Protein AF-A0A7X7QHU0-F1 (afdb_monomer_lite)

Foldseek 3Di:
DVVVVCCVPPPPLVQAADADDDLSLVLQLLVQLLVCVLVVNPNLVSLVVSLVNRRHPNVSVLSVQLSVCVVVPHQSLVSVVVCCVRQPPVNSVLSVVCVVVVPNNVSSVVVSVVSVVVVVVVVVVVVVVD

Structure (mmCIF, N/CA/C/O backbone):
data_AF-A0A7X7QHU0-F1
#
_entry.id   AF-A0A7X7QHU0-F1
#
loop_
_atom_site.group_PDB
_atom_site.id
_atom_site.type_symbol
_atom_site.label_atom_id
_atom_site.label_alt_id
_atom_site.label_comp_id
_atom_site.label_asym_id
_atom_site.label_entity_id
_atom_site.label_seq_id
_atom_site.pdbx_PDB_ins_code
_atom_site.Cartn_x
_atom_site.Cartn_y
_atom_site.Cartn_z
_atom_site.occupancy
_atom_site.B_iso_or_equiv
_atom_site.auth_seq_id
_atom_site.auth_comp_id
_atom_site.auth_asym_id
_atom_site.auth_atom_id
_atom_site.pdbx_PDB_model_num
ATOM 1 N N . MET A 1 1 ? 9.101 18.814 3.174 1.00 47.12 1 MET A N 1
ATOM 2 C CA . MET A 1 1 ? 8.655 19.637 2.028 1.00 47.12 1 MET A CA 1
ATOM 3 C C . MET A 1 1 ? 9.408 19.363 0.714 1.00 47.12 1 MET A C 1
ATOM 5 O O . MET A 1 1 ? 8.889 19.724 -0.322 1.00 47.12 1 MET A O 1
ATOM 9 N N . ALA A 1 2 ? 10.546 18.649 0.689 1.00 54.53 2 ALA A N 1
ATOM 10 C CA . ALA A 1 2 ? 11.320 18.411 -0.548 1.00 54.53 2 ALA A CA 1
ATOM 11 C C . ALA A 1 2 ? 10.719 17.407 -1.567 1.00 54.53 2 ALA A C 1
ATOM 13 O O . ALA A 1 2 ? 11.186 17.329 -2.701 1.00 54.53 2 ALA A O 1
ATOM 14 N N . PHE A 1 3 ? 9.725 16.606 -1.170 1.00 46.47 3 PHE A N 1
ATOM 15 C CA . PHE A 1 3 ? 9.164 15.536 -2.006 1.00 46.47 3 PHE A CA 1
ATOM 16 C C . PHE A 1 3 ? 7.973 15.994 -2.863 1.00 46.47 3 PHE A C 1
ATOM 18 O O . PHE A 1 3 ? 7.938 15.651 -4.040 1.00 46.47 3 PHE A O 1
ATOM 25 N N . GLU A 1 4 ? 7.062 16.805 -2.310 1.00 51.09 4 GLU A N 1
ATOM 26 C CA . GLU A 1 4 ? 5.950 17.450 -3.040 1.00 51.09 4 GLU A CA 1
ATOM 27 C C . GLU A 1 4 ? 6.483 18.250 -4.240 1.00 51.09 4 GLU A C 1
ATOM 29 O O . GLU A 1 4 ? 6.088 18.018 -5.383 1.00 51.09 4 GLU A O 1
ATOM 34 N N . ASP A 1 5 ? 7.495 19.090 -3.996 1.00 52.12 5 ASP A N 1
ATOM 35 C CA . ASP A 1 5 ? 8.166 19.874 -5.035 1.00 52.12 5 ASP A CA 1
ATOM 36 C C . ASP A 1 5 ? 8.786 18.987 -6.115 1.00 52.12 5 ASP A C 1
ATOM 38 O O . ASP A 1 5 ? 8.696 19.291 -7.304 1.00 52.12 5 ASP A O 1
ATOM 42 N N . TRP A 1 6 ? 9.399 17.863 -5.735 1.00 51.22 6 TRP A N 1
ATOM 43 C CA . TRP A 1 6 ? 9.983 16.921 -6.688 1.00 51.22 6 TRP A CA 1
ATOM 44 C C . TRP A 1 6 ? 8.919 16.151 -7.486 1.00 51.22 6 TRP A C 1
ATOM 46 O O . TRP A 1 6 ? 9.130 15.886 -8.674 1.00 51.22 6 TRP A O 1
ATOM 56 N N . PHE A 1 7 ? 7.781 15.810 -6.875 1.00 52.59 7 PHE A N 1
ATOM 57 C CA . PHE A 1 7 ? 6.661 15.158 -7.557 1.00 52.59 7 PHE A CA 1
ATOM 58 C C . PHE A 1 7 ? 6.077 16.073 -8.635 1.00 52.59 7 PHE A C 1
ATOM 60 O O . PHE A 1 7 ? 5.912 15.640 -9.774 1.00 52.59 7 PHE A O 1
ATOM 67 N N . ILE A 1 8 ? 5.872 17.350 -8.303 1.00 55.03 8 ILE A N 1
ATOM 68 C CA . ILE A 1 8 ? 5.361 18.367 -9.231 1.00 55.03 8 ILE A CA 1
ATOM 69 C C . ILE A 1 8 ? 6.375 18.678 -10.345 1.00 55.03 8 ILE A C 1
ATOM 71 O O . ILE A 1 8 ? 5.985 18.877 -11.494 1.00 55.03 8 ILE A O 1
ATOM 75 N N . THR A 1 9 ? 7.680 18.695 -10.046 1.00 51.19 9 THR A N 1
ATOM 76 C CA . THR A 1 9 ? 8.700 19.158 -11.011 1.00 51.19 9 THR A CA 1
ATOM 77 C C . THR A 1 9 ? 9.419 18.063 -11.803 1.00 51.19 9 THR A C 1
ATOM 79 O O . THR A 1 9 ? 9.981 18.362 -12.858 1.00 51.19 9 THR A O 1
ATOM 82 N N . ARG A 1 10 ? 9.497 16.813 -11.317 1.00 44.69 10 ARG A N 1
ATOM 83 C CA . ARG A 1 10 ? 10.446 15.808 -11.856 1.00 44.69 10 ARG A CA 1
ATOM 84 C C . ARG A 1 10 ? 9.930 14.378 -11.946 1.00 44.69 10 ARG A C 1
ATOM 86 O O . ARG A 1 10 ? 10.547 13.575 -12.656 1.00 44.69 10 ARG A O 1
ATOM 93 N N . ALA A 1 11 ? 8.850 14.016 -11.263 1.00 53.31 11 ALA A N 1
ATOM 94 C CA . ALA A 1 11 ? 8.241 12.719 -11.494 1.00 53.31 11 ALA A CA 1
ATOM 95 C C . ALA A 1 11 ? 7.558 12.753 -12.870 1.00 53.31 11 ALA A C 1
ATOM 97 O O . ALA A 1 11 ? 6.503 13.355 -13.039 1.00 53.31 11 ALA A O 1
ATOM 98 N N . ARG A 1 12 ? 8.126 12.071 -13.874 1.00 50.31 12 ARG A N 1
ATOM 99 C CA . ARG A 1 12 ? 7.323 11.607 -15.015 1.00 50.31 12 ARG A CA 1
ATOM 100 C C . ARG A 1 12 ? 6.411 10.491 -14.503 1.00 50.31 12 ARG A C 1
ATOM 102 O O . ARG A 1 12 ? 6.580 9.335 -14.878 1.00 50.31 12 ARG A O 1
ATOM 109 N N . VAL A 1 13 ? 5.467 10.823 -13.618 1.00 55.44 13 VAL A N 1
ATOM 110 C CA . VAL A 1 13 ? 4.288 9.983 -13.423 1.00 55.44 13 VAL A CA 1
ATOM 111 C C . VAL A 1 13 ? 3.677 9.921 -14.808 1.00 55.44 13 VAL A C 1
ATOM 113 O O . VAL A 1 13 ? 3.325 10.959 -15.370 1.00 55.44 13 VAL A O 1
ATOM 116 N N . SER A 1 14 ? 3.683 8.741 -15.428 1.00 54.34 14 SER A N 1
ATOM 117 C CA . SER A 1 14 ? 3.070 8.585 -16.739 1.00 54.34 14 SER A CA 1
ATOM 118 C C . SER A 1 14 ? 1.604 8.946 -16.575 1.00 54.34 14 SER A C 1
ATOM 120 O O . SER A 1 14 ? 0.831 8.115 -16.131 1.00 54.34 14 SER A O 1
ATOM 122 N N . SER A 1 15 ? 1.213 10.171 -16.923 1.00 61.22 15 SER A N 1
ATOM 123 C CA . SER A 1 15 ? -0.183 10.616 -16.884 1.00 61.22 15 SER A CA 1
ATOM 124 C C . SER A 1 15 ? -1.062 9.821 -17.850 1.00 61.22 15 SER A C 1
ATOM 126 O O . SER A 1 15 ? -2.284 9.905 -17.796 1.00 61.22 15 SER A O 1
ATOM 128 N N . LYS A 1 16 ? -0.431 9.049 -18.743 1.00 79.12 16 LYS A N 1
ATOM 129 C CA . LYS A 1 16 ? -1.087 8.166 -19.692 1.00 79.12 16 LYS A CA 1
ATOM 130 C C . LYS A 1 16 ? -1.115 6.725 -19.167 1.00 79.12 16 LYS A C 1
ATOM 132 O O . LYS A 1 16 ? -0.073 6.228 -18.707 1.00 79.12 16 LYS A O 1
ATOM 137 N N . PRO A 1 17 ? -2.252 6.028 -19.334 1.00 85.44 17 PRO A N 1
ATOM 138 C CA . PRO A 1 17 ? -2.349 4.604 -19.066 1.00 85.44 17 PRO A CA 1
ATOM 139 C C . PRO A 1 17 ? -1.293 3.803 -19.833 1.00 85.44 17 PRO A C 1
ATOM 141 O O . PRO A 1 17 ? -1.053 4.047 -21.017 1.00 85.44 17 PRO A O 1
ATOM 144 N N . HIS A 1 18 ? -0.674 2.822 -19.179 1.00 90.62 18 HIS A N 1
ATOM 145 C CA . HIS A 1 18 ? 0.342 1.961 -19.791 1.00 90.62 18 HIS A CA 1
ATOM 146 C C . HIS A 1 18 ? 0.270 0.519 -19.263 1.00 90.62 18 HIS A C 1
ATOM 148 O O . HIS A 1 18 ? -0.385 0.227 -18.265 1.00 90.62 18 HIS A O 1
ATOM 154 N N . ARG A 1 19 ? 0.903 -0.429 -19.972 1.00 92.12 19 ARG A N 1
ATOM 155 C CA . ARG A 1 19 ? 0.750 -1.873 -19.689 1.00 92.12 19 ARG A CA 1
ATOM 156 C C . ARG A 1 19 ? 1.676 -2.418 -18.594 1.00 92.12 19 ARG A C 1
ATOM 158 O O . ARG A 1 19 ? 1.275 -3.334 -17.885 1.00 92.12 19 ARG A O 1
ATOM 165 N N . GLY A 1 20 ? 2.918 -1.943 -18.513 1.00 92.19 20 GLY A N 1
ATOM 166 C CA . GLY A 1 20 ? 3.936 -2.476 -17.593 1.00 92.19 20 GLY A CA 1
ATOM 167 C C . GLY A 1 20 ? 3.755 -2.003 -16.150 1.00 92.19 20 GLY A C 1
ATOM 168 O O . GLY A 1 20 ? 3.018 -1.056 -15.919 1.00 92.19 20 GLY A O 1
ATOM 169 N N . ILE A 1 21 ? 4.425 -2.654 -15.193 1.00 93.94 21 ILE A N 1
ATOM 170 C CA . ILE A 1 21 ? 4.515 -2.183 -13.799 1.00 93.94 21 ILE A CA 1
ATOM 171 C C . ILE A 1 21 ? 5.915 -1.599 -13.593 1.00 93.94 21 ILE A C 1
ATOM 173 O O . ILE A 1 21 ? 6.893 -2.348 -13.528 1.00 93.94 21 ILE A O 1
ATOM 177 N N . GLY A 1 22 ? 6.016 -0.275 -13.521 1.00 89.94 22 GLY A N 1
ATOM 178 C CA . GLY A 1 22 ? 7.251 0.453 -13.259 1.00 89.94 22 GLY A CA 1
ATOM 179 C C . GLY A 1 22 ? 7.519 0.679 -11.769 1.00 89.94 22 GLY A C 1
ATOM 180 O O . GLY A 1 22 ? 6.675 0.445 -10.905 1.00 89.94 22 GLY A O 1
ATOM 181 N N . LEU A 1 23 ? 8.724 1.163 -11.454 1.00 86.31 23 LEU A N 1
ATOM 182 C CA . LEU A 1 23 ? 9.062 1.606 -10.094 1.00 86.31 23 LEU A CA 1
ATOM 183 C C . LEU A 1 23 ? 8.247 2.847 -9.695 1.00 86.31 23 LEU A C 1
ATOM 185 O O . LEU A 1 23 ? 7.825 2.959 -8.549 1.00 86.31 23 LEU A O 1
ATOM 189 N N . ASP A 1 24 ? 7.993 3.739 -10.652 1.00 85.19 24 ASP A N 1
ATOM 190 C CA . ASP A 1 24 ? 7.261 4.990 -10.441 1.00 85.19 24 ASP A CA 1
ATOM 191 C C . ASP A 1 24 ? 5.786 4.732 -10.097 1.00 85.19 24 ASP A C 1
ATOM 193 O O . ASP A 1 24 ? 5.236 5.418 -9.236 1.00 85.19 24 ASP A O 1
ATOM 197 N N . ASP A 1 25 ? 5.176 3.687 -10.669 1.00 90.12 25 ASP A N 1
ATOM 198 C CA . ASP A 1 25 ? 3.810 3.271 -10.327 1.00 90.12 25 ASP A CA 1
ATOM 199 C C . ASP A 1 25 ? 3.720 2.774 -8.886 1.00 90.12 25 ASP A C 1
ATOM 201 O O . ASP A 1 25 ? 2.804 3.145 -8.154 1.00 90.12 25 ASP A O 1
ATOM 205 N N . LYS A 1 26 ? 4.690 1.951 -8.467 1.00 91.44 26 LYS A N 1
ATOM 206 C CA . LYS A 1 26 ? 4.769 1.418 -7.100 1.00 91.44 26 LYS A CA 1
ATOM 207 C C . LYS A 1 26 ? 5.007 2.542 -6.093 1.00 91.44 26 LYS A C 1
ATOM 209 O O . LYS A 1 26 ? 4.338 2.597 -5.071 1.00 91.44 26 LYS A O 1
ATOM 214 N N . MET A 1 27 ? 5.924 3.458 -6.402 1.00 88.50 27 MET A N 1
ATOM 215 C CA . MET A 1 27 ? 6.238 4.611 -5.556 1.00 88.50 27 MET A CA 1
ATOM 216 C C . MET A 1 27 ? 5.031 5.541 -5.390 1.00 88.50 27 MET A C 1
ATOM 218 O O . MET A 1 27 ? 4.738 5.952 -4.273 1.00 88.50 27 MET A O 1
ATOM 222 N N . THR A 1 28 ? 4.306 5.830 -6.474 1.00 87.75 28 THR A N 1
ATOM 223 C CA . THR A 1 28 ? 3.092 6.661 -6.420 1.00 87.75 28 THR A CA 1
ATOM 224 C C . THR A 1 28 ? 2.019 5.998 -5.560 1.00 87.75 28 THR A C 1
ATOM 226 O O . THR A 1 28 ? 1.486 6.635 -4.657 1.00 87.75 28 THR A O 1
ATOM 229 N N . PHE A 1 29 ? 1.773 4.703 -5.776 1.00 92.88 29 PHE A N 1
ATOM 230 C CA . PHE A 1 29 ? 0.816 3.929 -4.987 1.00 92.88 29 PHE A CA 1
ATOM 231 C C . PHE A 1 29 ? 1.148 3.939 -3.489 1.00 92.88 29 PHE A C 1
ATOM 233 O O . PHE A 1 29 ? 0.299 4.294 -2.678 1.00 92.88 29 PHE A O 1
ATOM 240 N N . PHE A 1 30 ? 2.380 3.587 -3.106 1.00 92.62 30 PHE A N 1
ATOM 241 C CA . PHE A 1 30 ? 2.757 3.519 -1.691 1.00 92.62 30 PHE A CA 1
ATOM 242 C C . PHE A 1 30 ? 2.802 4.887 -1.020 1.00 92.62 30 PHE A C 1
ATOM 244 O O . PHE A 1 30 ? 2.469 4.994 0.158 1.00 92.62 30 PHE A O 1
ATOM 251 N N . HIS A 1 31 ? 3.170 5.935 -1.757 1.00 91.44 31 HIS A N 1
ATOM 252 C CA . HIS A 1 31 ? 3.109 7.288 -1.234 1.00 91.44 31 HIS A CA 1
ATOM 253 C C . HIS A 1 31 ? 1.664 7.714 -0.938 1.00 91.44 31 HIS A C 1
ATOM 255 O O . HIS A 1 31 ? 1.382 8.148 0.175 1.00 91.44 31 HIS A O 1
ATOM 261 N N . GLN A 1 32 ? 0.745 7.529 -1.890 1.00 92.44 32 GLN A N 1
ATOM 262 C CA . GLN A 1 32 ? -0.677 7.840 -1.704 1.00 92.44 32 GLN A CA 1
ATOM 263 C C . GLN A 1 32 ? -1.286 7.033 -0.558 1.00 92.44 32 GLN A C 1
ATOM 265 O O . GLN A 1 32 ? -1.943 7.599 0.315 1.00 92.44 32 GLN A O 1
ATOM 270 N N 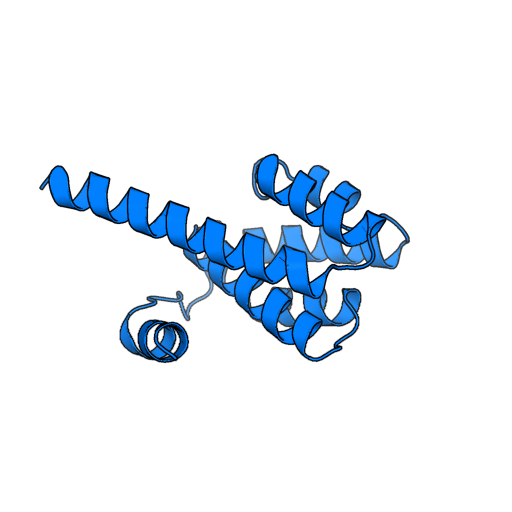. LEU A 1 33 ? -0.997 5.730 -0.517 1.00 94.69 33 LEU A N 1
ATOM 271 C CA . LEU A 1 33 ? -1.458 4.841 0.540 1.00 94.69 33 LEU A CA 1
ATOM 272 C C . LEU A 1 33 ? -0.958 5.308 1.911 1.00 94.69 33 LEU A C 1
ATOM 274 O O . LEU A 1 33 ? -1.747 5.405 2.846 1.00 94.69 33 LEU A O 1
ATOM 278 N N . SER A 1 34 ? 0.330 5.644 2.022 1.00 93.38 34 SER A N 1
ATOM 279 C CA . SER A 1 34 ? 0.910 6.182 3.254 1.00 93.38 34 SER A CA 1
ATOM 280 C C . SER A 1 34 ? 0.214 7.472 3.676 1.00 93.38 34 SER A C 1
ATOM 282 O O . SER A 1 34 ? -0.182 7.580 4.829 1.00 93.38 34 SER A O 1
ATOM 284 N N . THR A 1 35 ? 0.024 8.426 2.763 1.00 92.50 35 THR A N 1
ATOM 285 C CA . THR A 1 35 ? -0.621 9.713 3.061 1.00 92.50 35 THR A CA 1
ATOM 286 C C . THR A 1 35 ? -2.048 9.527 3.575 1.00 92.50 35 THR A C 1
ATOM 288 O O . THR A 1 35 ? -2.421 10.117 4.587 1.00 92.50 35 THR A O 1
ATOM 291 N N . LEU A 1 36 ? -2.835 8.675 2.914 1.00 94.38 36 LEU A N 1
ATOM 292 C CA . LEU A 1 36 ? -4.220 8.399 3.296 1.00 94.38 36 LEU A CA 1
ATOM 293 C C . LEU A 1 36 ? -4.308 7.660 4.636 1.00 94.38 36 LEU A C 1
ATOM 295 O O . LEU A 1 36 ? -5.115 8.017 5.491 1.00 94.38 36 LEU A O 1
ATOM 299 N N . VAL A 1 37 ? -3.469 6.650 4.860 1.00 95.31 37 VAL A N 1
ATOM 300 C CA . VAL A 1 37 ? -3.466 5.925 6.138 1.00 95.31 37 VAL A CA 1
ATOM 301 C C . VAL A 1 37 ? -3.001 6.837 7.277 1.00 95.31 37 VAL A C 1
ATOM 303 O O . VAL A 1 37 ? -3.589 6.817 8.357 1.00 95.31 37 VAL A O 1
ATOM 306 N N . SER A 1 38 ? -2.000 7.691 7.044 1.00 93.19 38 SER A N 1
ATOM 307 C CA . SER A 1 38 ? -1.544 8.671 8.034 1.00 93.19 38 SER A CA 1
ATOM 308 C C . SER A 1 38 ? -2.584 9.750 8.348 1.00 93.19 38 SER A C 1
ATOM 310 O O . SER A 1 38 ? -2.556 10.293 9.449 1.00 93.19 38 SER A O 1
ATOM 312 N N . SER A 1 39 ? -3.526 10.034 7.441 1.00 95.25 39 SER A N 1
ATOM 313 C CA . SER A 1 39 ? -4.656 10.937 7.707 1.00 95.25 39 SER A CA 1
ATOM 314 C C . SER A 1 39 ? -5.826 10.270 8.442 1.00 95.25 39 SER A C 1
ATOM 316 O O . SER A 1 39 ? -6.844 10.917 8.683 1.00 95.25 39 SER A O 1
ATOM 318 N N . GLY A 1 40 ? -5.698 8.991 8.810 1.00 94.25 40 GLY A N 1
ATOM 319 C CA . GLY A 1 40 ? -6.751 8.224 9.476 1.00 94.25 40 GLY A CA 1
ATOM 320 C C . GLY A 1 40 ? -7.769 7.601 8.519 1.00 94.25 40 GLY A C 1
ATOM 321 O O . GLY A 1 40 ? -8.789 7.084 8.973 1.00 94.25 40 GLY A O 1
ATOM 322 N N . THR A 1 41 ? -7.507 7.615 7.207 1.00 96.56 41 THR A N 1
ATOM 323 C CA . THR A 1 41 ? -8.362 6.922 6.234 1.00 96.56 41 THR A CA 1
ATOM 324 C C . THR A 1 41 ? -8.302 5.411 6.493 1.00 96.56 41 THR A C 1
ATOM 326 O O . THR A 1 41 ? -7.199 4.858 6.578 1.00 96.56 41 THR A O 1
ATOM 329 N N . PRO A 1 42 ? -9.447 4.708 6.580 1.00 96.06 42 PRO A N 1
ATOM 330 C CA . PRO A 1 42 ? -9.467 3.255 6.711 1.00 96.06 42 PRO A CA 1
ATOM 331 C C . PRO A 1 42 ? -8.636 2.568 5.620 1.00 96.06 42 PRO A C 1
ATOM 333 O O . PRO A 1 42 ? -8.738 2.915 4.443 1.00 96.06 42 PRO A O 1
ATOM 336 N N . LEU A 1 43 ? -7.842 1.560 5.995 1.00 95.12 43 LEU A N 1
ATOM 337 C CA . LEU A 1 43 ? -6.862 0.924 5.104 1.00 95.12 43 LEU A CA 1
ATOM 338 C C . LEU A 1 43 ? -7.469 0.434 3.782 1.00 95.12 43 LEU A C 1
ATOM 340 O O . LEU A 1 43 ? -6.904 0.682 2.722 1.00 95.12 43 LEU A O 1
ATOM 344 N N . LEU A 1 44 ? -8.632 -0.223 3.830 1.00 96.38 44 LEU A N 1
ATOM 345 C CA . LEU A 1 44 ? -9.307 -0.715 2.626 1.00 96.38 44 LEU A CA 1
ATOM 346 C C . LEU A 1 44 ? -9.684 0.429 1.670 1.00 96.38 44 LEU A C 1
ATOM 348 O O . LEU A 1 44 ? -9.463 0.322 0.467 1.00 96.38 44 LEU A O 1
ATOM 352 N N . GLN A 1 45 ? -10.187 1.540 2.210 1.00 97.38 45 GLN A N 1
ATOM 353 C CA . GLN A 1 45 ? -10.521 2.728 1.425 1.00 97.38 45 GLN A CA 1
ATOM 354 C C . GLN A 1 45 ? -9.259 3.388 0.857 1.00 97.38 45 GLN A C 1
ATOM 356 O O . GLN A 1 45 ? -9.225 3.770 -0.311 1.00 97.38 45 GLN A O 1
ATOM 361 N N . ALA A 1 46 ? -8.191 3.475 1.652 1.00 96.88 46 ALA A N 1
ATOM 362 C CA . ALA A 1 46 ? -6.912 4.010 1.203 1.00 96.88 46 ALA A CA 1
ATOM 363 C C . ALA A 1 46 ? -6.304 3.180 0.054 1.00 96.88 46 ALA A C 1
ATOM 365 O O . ALA A 1 46 ? -5.771 3.750 -0.902 1.00 96.88 46 ALA A O 1
ATOM 366 N N . LEU A 1 47 ? -6.429 1.846 0.106 1.00 96.75 47 LEU A N 1
ATOM 367 C CA . LEU A 1 47 ? -6.027 0.939 -0.975 1.00 96.75 47 LEU A CA 1
ATOM 368 C C . LEU A 1 47 ? -6.824 1.200 -2.257 1.00 96.75 47 LEU A C 1
ATOM 370 O O . LEU A 1 47 ? -6.218 1.334 -3.318 1.00 96.75 47 LEU A O 1
ATOM 374 N N . GLN A 1 48 ? -8.151 1.312 -2.155 1.00 97.31 48 GLN A N 1
ATOM 375 C CA . GLN A 1 48 ? -9.038 1.589 -3.291 1.00 97.31 48 GLN A CA 1
ATOM 376 C C . GLN A 1 48 ? -8.677 2.908 -3.981 1.00 97.31 48 GLN A C 1
ATOM 378 O O . GLN A 1 48 ? -8.384 2.917 -5.176 1.00 97.31 48 GLN A O 1
ATOM 383 N N . ILE A 1 49 ? -8.583 3.998 -3.214 1.00 95.31 49 ILE A N 1
ATOM 384 C CA . ILE A 1 49 ? -8.239 5.325 -3.745 1.00 95.31 49 ILE A CA 1
ATOM 385 C C . ILE A 1 49 ? -6.863 5.297 -4.432 1.00 95.31 49 ILE A C 1
ATOM 387 O O . ILE A 1 49 ? -6.703 5.816 -5.538 1.00 95.31 49 ILE A O 1
ATOM 391 N N . SER A 1 50 ? -5.867 4.664 -3.807 1.00 93.25 50 SER A N 1
ATOM 392 C CA . SER A 1 50 ? -4.503 4.600 -4.356 1.00 93.25 50 SER A CA 1
ATOM 393 C C . SER A 1 50 ? -4.415 3.718 -5.612 1.00 93.25 50 SER A C 1
ATOM 395 O O . SER A 1 50 ? -3.589 3.961 -6.495 1.00 93.25 50 SER A O 1
ATOM 397 N N . ALA A 1 51 ? -5.259 2.688 -5.725 1.00 94.69 51 ALA A N 1
ATOM 398 C CA . ALA A 1 51 ? -5.325 1.819 -6.899 1.00 94.69 51 ALA A CA 1
ATOM 399 C C . ALA A 1 51 ? -5.985 2.511 -8.102 1.00 94.69 51 ALA A C 1
ATOM 401 O O . ALA A 1 51 ? -5.470 2.435 -9.224 1.00 94.69 51 ALA A O 1
ATOM 402 N N . GLU A 1 52 ? -7.081 3.239 -7.873 1.00 91.19 52 GLU A N 1
ATOM 403 C CA . GLU A 1 52 ? -7.822 3.972 -8.908 1.00 91.19 52 GLU A CA 1
ATOM 404 C C . GLU A 1 52 ? -6.977 5.049 -9.597 1.00 91.19 52 GLU A C 1
ATOM 406 O O . GLU A 1 52 ? -7.117 5.288 -10.801 1.00 91.19 52 GLU A O 1
ATOM 411 N N . GLN A 1 53 ? -6.056 5.671 -8.861 1.00 84.44 53 GLN A N 1
ATOM 412 C CA . GLN A 1 53 ? -5.174 6.714 -9.385 1.00 84.44 53 GLN A CA 1
ATOM 413 C C . GLN A 1 53 ? -3.961 6.155 -10.152 1.00 84.44 53 GLN A C 1
ATOM 415 O O . GLN A 1 53 ? -3.255 6.905 -10.831 1.00 84.44 53 GLN A O 1
ATOM 420 N N . ASN A 1 54 ? -3.719 4.839 -10.106 1.00 89.31 54 ASN A N 1
ATOM 421 C CA . ASN A 1 54 ? -2.532 4.233 -10.705 1.00 89.31 54 ASN A CA 1
ATOM 422 C C . ASN A 1 54 ? -2.657 4.046 -12.224 1.00 89.31 54 ASN A C 1
ATOM 424 O O . ASN A 1 54 ? -3.601 3.427 -12.704 1.00 89.31 54 ASN A O 1
ATOM 428 N N . GLN A 1 55 ? -1.682 4.518 -12.997 1.00 89.31 55 GLN A N 1
ATOM 429 C CA . GLN A 1 55 ? -1.748 4.544 -14.466 1.00 89.31 55 GLN A CA 1
ATOM 430 C C . GLN A 1 55 ? -1.324 3.217 -15.123 1.00 89.31 55 GLN A C 1
ATOM 432 O O . GLN A 1 55 ? -1.518 3.017 -16.326 1.00 89.31 55 GLN A O 1
ATOM 437 N N . SER A 1 56 ? -0.774 2.275 -14.353 1.00 94.62 56 SER A N 1
ATOM 438 C CA . SER A 1 56 ? -0.435 0.942 -14.846 1.00 94.62 56 SER A CA 1
ATOM 439 C C . SER A 1 56 ? -1.658 0.024 -14.853 1.00 94.62 56 SER A C 1
ATOM 441 O O . SER A 1 56 ? -2.187 -0.356 -13.809 1.00 94.62 56 SER A O 1
ATOM 443 N N . ILE A 1 57 ? -2.067 -0.425 -16.043 1.00 94.44 57 ILE A N 1
ATOM 444 C CA . ILE A 1 57 ? -3.202 -1.345 -16.226 1.00 94.44 57 ILE A CA 1
ATOM 445 C C . ILE A 1 57 ? -2.932 -2.684 -15.529 1.00 94.44 57 ILE A C 1
ATOM 447 O O . ILE A 1 57 ? -3.819 -3.253 -14.894 1.00 94.44 57 ILE A O 1
ATOM 451 N N . LYS A 1 58 ? -1.705 -3.211 -15.649 1.00 96.19 58 LYS A N 1
ATOM 452 C CA . LYS A 1 58 ? -1.338 -4.484 -15.018 1.00 96.19 58 LYS A CA 1
ATOM 453 C C . LYS A 1 58 ? -1.255 -4.340 -13.503 1.00 96.19 58 LYS A C 1
ATOM 455 O O . LYS A 1 58 ? -1.657 -5.266 -12.807 1.00 96.19 58 LYS A O 1
ATOM 460 N N . PHE A 1 59 ? -0.757 -3.210 -13.000 1.00 96.69 59 PHE A N 1
ATOM 461 C CA . PHE A 1 59 ? -0.689 -3.004 -11.560 1.00 96.69 59 PHE A CA 1
ATOM 462 C C . PHE A 1 59 ? -2.078 -2.821 -10.958 1.00 96.69 59 PHE A C 1
ATOM 464 O O . PHE A 1 59 ? -2.367 -3.462 -9.958 1.00 96.69 59 PHE A O 1
ATOM 471 N N . ARG A 1 60 ? -2.963 -2.056 -11.609 1.00 96.25 60 ARG A N 1
ATOM 472 C CA . ARG A 1 60 ? -4.350 -1.882 -11.162 1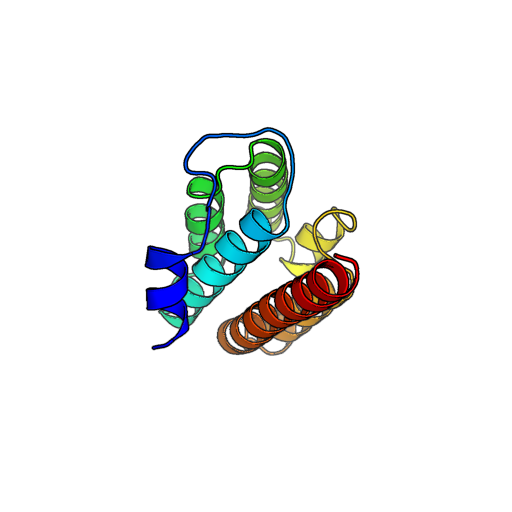.00 96.25 60 ARG A CA 1
ATOM 473 C C . ARG A 1 60 ? -5.065 -3.221 -10.988 1.00 96.25 60 ARG A C 1
ATOM 475 O O . ARG A 1 60 ? -5.561 -3.484 -9.910 1.00 96.25 60 ARG A O 1
ATOM 482 N N . ARG A 1 61 ? -4.958 -4.134 -11.962 1.00 96.88 61 ARG A N 1
ATOM 483 C CA . ARG A 1 61 ? -5.514 -5.499 -11.839 1.00 96.88 61 ARG A CA 1
ATOM 484 C C . ARG A 1 61 ? -4.971 -6.282 -10.641 1.00 96.88 61 ARG A C 1
ATOM 486 O O . ARG A 1 61 ? -5.701 -7.055 -10.037 1.00 96.88 61 ARG A O 1
ATOM 493 N N . VAL A 1 62 ? -3.683 -6.125 -10.336 1.00 98.12 62 VAL A N 1
ATOM 494 C CA . VAL A 1 62 ? -3.067 -6.757 -9.158 1.00 98.12 62 VAL A CA 1
ATOM 495 C C . VAL A 1 62 ? -3.616 -6.132 -7.877 1.00 98.12 62 VAL A C 1
ATOM 497 O O . VAL A 1 62 ? -3.948 -6.853 -6.944 1.00 98.12 62 VAL A O 1
ATOM 500 N N . LEU A 1 63 ? -3.733 -4.805 -7.835 1.00 97.88 63 LEU A N 1
ATOM 501 C CA . LEU A 1 63 ? -4.290 -4.084 -6.695 1.00 97.88 63 LEU A CA 1
ATOM 502 C C . LEU A 1 63 ? -5.768 -4.421 -6.473 1.00 97.88 63 LEU A C 1
ATOM 504 O O . LEU A 1 63 ? -6.156 -4.613 -5.329 1.00 97.88 63 LEU A O 1
ATOM 508 N N . ASP A 1 64 ? -6.557 -4.569 -7.536 1.00 98.12 64 ASP A N 1
ATOM 509 C CA . ASP A 1 64 ? -7.969 -4.954 -7.464 1.00 98.12 64 ASP A CA 1
ATOM 510 C C . ASP A 1 64 ? -8.138 -6.339 -6.814 1.00 98.12 64 ASP A C 1
ATOM 512 O O . ASP A 1 64 ? -8.988 -6.509 -5.942 1.00 98.12 64 ASP A O 1
ATOM 516 N N . ASP A 1 65 ? -7.292 -7.318 -7.168 1.00 98.44 65 ASP A N 1
ATOM 517 C CA . ASP A 1 65 ? -7.304 -8.641 -6.523 1.00 98.44 65 ASP A CA 1
ATOM 518 C C . ASP A 1 65 ? -6.864 -8.564 -5.055 1.00 98.44 65 ASP A C 1
ATOM 520 O O . ASP A 1 65 ? -7.488 -9.170 -4.184 1.00 98.44 65 ASP A O 1
ATOM 524 N N . VAL A 1 66 ? -5.830 -7.771 -4.748 1.00 98.31 66 VAL A N 1
ATOM 525 C CA . VAL A 1 66 ? -5.403 -7.526 -3.361 1.00 98.31 66 VAL A CA 1
ATOM 526 C C . VAL A 1 66 ? -6.546 -6.915 -2.545 1.00 98.31 66 VAL A C 1
ATOM 528 O O . VAL A 1 66 ? -6.838 -7.395 -1.452 1.00 98.31 66 VAL A O 1
ATOM 531 N N . ILE A 1 67 ? -7.228 -5.901 -3.081 1.00 98.38 67 ILE A N 1
ATOM 532 C CA . ILE A 1 67 ? -8.379 -5.247 -2.448 1.00 98.38 67 ILE A CA 1
ATOM 533 C C . ILE A 1 67 ? -9.513 -6.249 -2.229 1.00 98.38 67 ILE A C 1
ATOM 535 O O . ILE A 1 67 ? -10.079 -6.277 -1.138 1.00 98.38 67 ILE A O 1
ATOM 539 N N . ALA A 1 68 ? -9.820 -7.092 -3.218 1.00 98.38 68 ALA A N 1
ATOM 540 C CA . ALA A 1 68 ? -10.855 -8.117 -3.106 1.00 98.38 68 ALA A CA 1
ATOM 541 C C . ALA A 1 68 ? -10.533 -9.159 -2.021 1.00 98.38 68 ALA A C 1
ATOM 543 O O . ALA A 1 68 ? -11.399 -9.544 -1.236 1.00 98.38 68 ALA A O 1
ATOM 544 N N . ARG A 1 69 ? -9.271 -9.588 -1.916 1.00 98.25 69 ARG A N 1
ATOM 545 C CA . ARG A 1 69 ? -8.830 -10.490 -0.842 1.00 98.25 69 ARG A CA 1
ATOM 546 C C . ARG A 1 69 ? -8.973 -9.840 0.525 1.00 98.25 69 ARG A C 1
ATOM 548 O O . ARG A 1 69 ? -9.506 -10.469 1.439 1.00 98.25 69 ARG A O 1
ATOM 555 N N . VAL A 1 70 ? -8.536 -8.591 0.665 1.00 97.69 70 VAL A N 1
ATOM 556 C CA . VAL A 1 70 ? -8.619 -7.866 1.939 1.00 97.69 70 VAL A CA 1
ATOM 557 C C . VAL A 1 70 ? -10.070 -7.621 2.341 1.00 97.69 70 VAL A C 1
ATOM 559 O O . VAL A 1 70 ? -10.430 -7.860 3.491 1.00 97.69 70 VAL A O 1
ATOM 562 N N . SER A 1 71 ? -10.937 -7.229 1.404 1.00 97.44 71 SER A N 1
ATOM 563 C CA . SER A 1 71 ? -12.365 -7.044 1.686 1.00 97.44 71 SER A CA 1
ATOM 564 C C . SER A 1 71 ? -13.069 -8.352 2.061 1.00 97.44 71 SER A C 1
ATOM 566 O O . SER A 1 71 ? -14.022 -8.324 2.835 1.00 97.44 71 SER A O 1
ATOM 568 N N . SER A 1 72 ? -12.569 -9.497 1.583 1.00 97.38 72 SER A N 1
ATOM 569 C CA . SER A 1 72 ? -13.037 -10.832 1.984 1.00 97.38 72 SER A CA 1
ATOM 570 C C . SER A 1 72 ? -12.467 -11.337 3.320 1.00 97.38 72 SER A C 1
ATOM 572 O O . SER A 1 72 ? -12.797 -12.443 3.742 1.00 97.38 72 SER A O 1
ATOM 574 N N . GLY A 1 73 ? -11.623 -10.548 3.997 1.00 96.06 73 GLY A N 1
ATOM 575 C CA . GLY A 1 73 ? -11.078 -10.867 5.321 1.00 96.06 73 GLY A CA 1
ATOM 576 C C . GLY A 1 73 ? -9.657 -11.433 5.328 1.00 96.06 73 GLY A C 1
ATOM 577 O O . GLY A 1 73 ? -9.161 -11.811 6.388 1.00 96.06 73 GLY A O 1
ATOM 578 N N . SER A 1 74 ? -8.973 -11.486 4.180 1.00 97.38 74 SER A N 1
ATOM 579 C CA . SER A 1 74 ? -7.536 -11.791 4.164 1.00 97.38 74 SER A CA 1
ATOM 580 C C . SER A 1 74 ? -6.735 -10.623 4.743 1.00 97.38 74 SER A C 1
ATOM 582 O O . SER A 1 74 ? -7.104 -9.462 4.570 1.00 97.38 74 SER A O 1
ATOM 584 N N . SER A 1 75 ? -5.594 -10.905 5.371 1.00 96.81 75 SER A N 1
ATOM 585 C CA . SER A 1 75 ? -4.664 -9.838 5.754 1.00 96.81 75 SER A CA 1
ATOM 586 C C . SER A 1 75 ? -4.022 -9.205 4.513 1.00 96.81 75 SER A C 1
ATOM 588 O O . SER A 1 75 ? -3.796 -9.891 3.509 1.00 96.81 75 SER A O 1
ATOM 590 N N . LEU A 1 76 ? -3.682 -7.918 4.574 1.00 96.19 76 LEU A N 1
ATOM 591 C CA . LEU A 1 76 ? -2.974 -7.208 3.510 1.00 96.19 76 LEU A CA 1
ATOM 592 C C . LEU A 1 76 ? -1.627 -7.867 3.201 1.00 96.19 76 LEU A C 1
ATOM 594 O O . LEU A 1 76 ? -1.276 -7.990 2.028 1.00 96.19 76 LEU A O 1
ATOM 598 N N . ASN A 1 77 ? -0.903 -8.345 4.217 1.00 96.56 77 ASN A N 1
ATOM 599 C CA . ASN A 1 77 ? 0.314 -9.130 4.026 1.00 96.56 77 ASN A CA 1
ATOM 600 C C . ASN A 1 77 ? 0.048 -10.358 3.140 1.00 96.56 77 ASN A C 1
ATOM 602 O O . ASN A 1 77 ? 0.694 -10.529 2.107 1.00 96.56 77 ASN A O 1
ATOM 606 N N . SER A 1 78 ? -0.940 -11.186 3.501 1.00 97.12 78 SER A N 1
ATOM 607 C CA . SER A 1 78 ? -1.249 -12.412 2.753 1.00 97.12 78 SER A CA 1
ATOM 608 C C . SER A 1 78 ? -1.712 -12.126 1.321 1.00 97.12 78 SER A C 1
ATOM 610 O O . SER A 1 78 ? -1.303 -12.815 0.385 1.00 97.12 78 SER A O 1
ATOM 612 N N . ALA A 1 79 ? -2.502 -11.067 1.130 1.00 97.88 79 ALA A N 1
ATOM 613 C CA . ALA A 1 79 ? -2.966 -10.636 -0.180 1.00 97.88 79 ALA A CA 1
ATOM 614 C C . ALA A 1 79 ? -1.806 -10.134 -1.057 1.00 97.88 79 ALA A C 1
ATOM 616 O O . ALA A 1 79 ? -1.690 -10.534 -2.215 1.00 97.88 79 ALA A O 1
ATOM 617 N N . ALA A 1 80 ? -0.905 -9.314 -0.508 1.00 96.19 80 ALA A N 1
ATOM 618 C CA . ALA A 1 80 ? 0.283 -8.837 -1.215 1.00 96.19 80 ALA A CA 1
ATOM 619 C C . A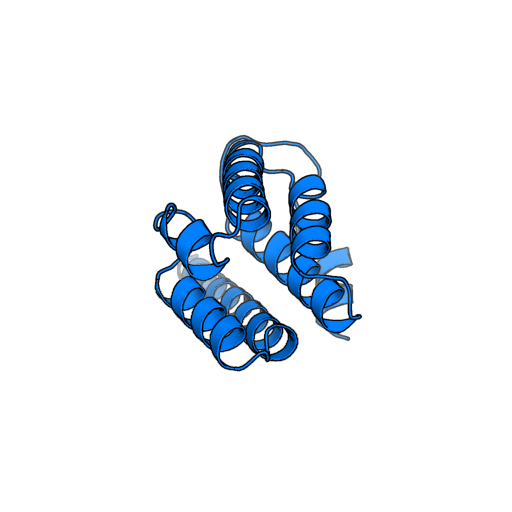LA A 1 80 ? 1.268 -9.978 -1.534 1.00 96.19 80 ALA A C 1
ATOM 621 O O . ALA A 1 80 ? 1.862 -10.003 -2.615 1.00 96.19 80 ALA A O 1
ATOM 622 N N . ALA A 1 81 ? 1.403 -10.953 -0.631 1.00 96.88 81 ALA A N 1
ATOM 623 C CA . ALA A 1 81 ? 2.273 -12.115 -0.795 1.00 96.88 81 ALA A CA 1
ATOM 624 C C . ALA A 1 81 ? 1.861 -13.041 -1.951 1.00 96.88 81 ALA A C 1
ATOM 626 O O . ALA A 1 81 ? 2.710 -13.760 -2.476 1.00 96.88 81 ALA A O 1
ATOM 627 N N . ALA A 1 82 ? 0.609 -12.975 -2.420 1.00 97.00 82 ALA A N 1
ATOM 628 C CA . ALA A 1 82 ? 0.181 -13.656 -3.646 1.00 97.00 82 ALA A CA 1
ATOM 629 C C . ALA A 1 82 ? 0.873 -13.107 -4.914 1.00 97.00 82 ALA A C 1
ATOM 631 O O . ALA A 1 82 ? 0.856 -13.749 -5.966 1.00 97.00 82 ALA A O 1
ATOM 632 N N . TYR A 1 83 ? 1.522 -11.940 -4.821 1.00 96.56 83 TYR A N 1
ATOM 633 C CA . TYR A 1 83 ? 2.160 -11.241 -5.935 1.00 96.56 83 TYR A CA 1
ATOM 634 C C . TYR A 1 83 ? 3.634 -10.882 -5.655 1.00 96.56 83 TYR A C 1
ATOM 636 O O . TYR A 1 83 ? 4.007 -9.707 -5.744 1.00 96.56 83 TYR A O 1
ATOM 644 N N . PRO A 1 84 ? 4.527 -11.864 -5.414 1.00 93.25 84 PRO A N 1
ATOM 645 C CA . PRO A 1 84 ? 5.924 -11.616 -5.022 1.00 93.25 84 PRO A CA 1
ATOM 646 C C . PRO A 1 84 ? 6.767 -10.943 -6.122 1.00 93.25 84 PRO A C 1
ATOM 648 O O . PRO A 1 84 ? 7.779 -10.300 -5.855 1.00 93.25 84 PRO A O 1
ATOM 651 N N . ASN A 1 85 ? 6.332 -11.038 -7.383 1.00 91.12 85 ASN A N 1
ATOM 652 C CA . ASN A 1 85 ? 6.951 -10.331 -8.513 1.00 91.12 85 ASN A CA 1
ATOM 653 C C . ASN A 1 85 ? 6.595 -8.829 -8.547 1.00 91.12 85 ASN A C 1
ATOM 655 O O . ASN A 1 85 ? 7.212 -8.043 -9.272 1.00 91.12 85 ASN A O 1
ATOM 659 N N . VAL A 1 86 ? 5.569 -8.417 -7.796 1.00 93.25 86 VAL A N 1
ATOM 660 C CA . VAL A 1 86 ? 5.087 -7.032 -7.715 1.00 93.25 86 VAL A CA 1
ATOM 661 C C . VAL A 1 86 ? 5.488 -6.419 -6.380 1.00 93.25 86 VAL A C 1
ATOM 663 O O . VAL A 1 86 ? 6.137 -5.368 -6.380 1.00 93.25 86 VAL A O 1
ATOM 666 N N . PHE A 1 87 ? 5.165 -7.097 -5.280 1.00 92.38 87 PHE A N 1
ATOM 667 C CA . PHE A 1 87 ? 5.540 -6.723 -3.923 1.00 92.38 87 PHE A CA 1
ATOM 668 C C . PHE A 1 87 ? 6.800 -7.475 -3.519 1.00 92.38 87 PHE A C 1
ATOM 670 O O . PHE A 1 87 ? 6.807 -8.699 -3.447 1.00 92.38 87 PHE A O 1
ATOM 677 N N . GLN A 1 88 ? 7.884 -6.738 -3.282 1.00 91.06 88 GLN A N 1
ATOM 678 C CA . GLN A 1 88 ? 9.145 -7.360 -2.889 1.00 91.06 88 GLN A CA 1
ATOM 679 C C . GLN A 1 88 ? 8.998 -8.025 -1.510 1.00 91.06 88 GLN A C 1
ATOM 681 O O . GLN A 1 88 ? 8.275 -7.483 -0.671 1.00 91.06 88 GLN A O 1
ATOM 686 N N . PRO A 1 89 ? 9.722 -9.126 -1.229 1.00 90.75 89 PRO A N 1
ATOM 687 C CA . PRO A 1 89 ? 9.640 -9.830 0.055 1.00 90.75 89 PRO A CA 1
ATOM 688 C C . PRO A 1 89 ? 9.797 -8.913 1.271 1.00 90.75 89 PRO A C 1
ATOM 690 O O . PRO A 1 89 ? 9.063 -9.025 2.245 1.00 90.75 89 PRO A O 1
ATOM 693 N N . TYR A 1 90 ? 10.700 -7.938 1.180 1.00 90.50 90 TYR A N 1
ATOM 694 C CA . TYR A 1 90 ? 10.892 -6.959 2.241 1.00 90.50 90 TYR A CA 1
ATOM 695 C C . TYR A 1 90 ? 9.643 -6.087 2.487 1.00 90.50 90 TYR A C 1
ATOM 697 O O . TYR A 1 90 ? 9.283 -5.835 3.631 1.00 90.50 90 TYR A O 1
ATOM 705 N N . TRP A 1 91 ? 8.939 -5.655 1.435 1.00 91.62 91 TRP A N 1
ATOM 706 C CA . TRP A 1 91 ? 7.720 -4.842 1.573 1.00 91.62 91 TRP A CA 1
ATOM 707 C C . TRP A 1 91 ? 6.605 -5.621 2.263 1.00 91.62 91 TRP A C 1
ATOM 709 O O . TRP A 1 91 ? 5.894 -5.073 3.099 1.00 91.62 91 TRP A O 1
ATOM 719 N N . ILE A 1 92 ? 6.484 -6.902 1.919 1.00 94.06 92 ILE A N 1
ATOM 720 C CA . ILE A 1 92 ? 5.530 -7.836 2.518 1.00 94.06 92 ILE A CA 1
ATOM 721 C C . ILE A 1 92 ? 5.780 -7.941 4.033 1.00 94.06 92 ILE A C 1
ATOM 723 O O . ILE A 1 92 ? 4.840 -7.827 4.816 1.00 94.06 92 ILE A O 1
ATOM 727 N N . GLU A 1 93 ? 7.041 -8.043 4.462 1.00 93.75 93 GLU A N 1
ATOM 728 C CA . GLU A 1 93 ? 7.384 -8.123 5.890 1.00 93.75 93 GLU A CA 1
ATOM 729 C C . GLU A 1 93 ? 7.133 -6.808 6.651 1.00 93.75 93 GLU A C 1
ATOM 731 O O . GLU A 1 93 ? 6.677 -6.812 7.799 1.00 93.75 93 GLU A O 1
ATOM 736 N N . VAL A 1 94 ? 7.360 -5.660 6.007 1.00 92.69 94 VAL A N 1
ATOM 737 C CA . VAL A 1 94 ? 7.029 -4.347 6.585 1.00 92.69 94 VAL A CA 1
ATOM 738 C C . VAL A 1 94 ? 5.517 -4.200 6.772 1.00 92.69 94 VAL A C 1
ATOM 740 O O . VAL A 1 94 ? 5.062 -3.796 7.844 1.00 92.69 94 VAL A O 1
ATOM 743 N N . ILE A 1 95 ? 4.728 -4.596 5.769 1.00 94.62 95 ILE A N 1
ATOM 744 C CA . ILE A 1 95 ? 3.260 -4.624 5.852 1.00 94.62 95 ILE A CA 1
ATOM 745 C C . ILE A 1 95 ? 2.815 -5.542 6.993 1.00 94.62 95 ILE A C 1
ATOM 747 O O . ILE A 1 95 ? 2.019 -5.126 7.833 1.00 94.62 95 ILE A O 1
ATOM 751 N N . ARG A 1 96 ? 3.373 -6.756 7.072 1.00 95.69 96 ARG A N 1
ATOM 752 C CA . ARG A 1 96 ? 3.101 -7.711 8.153 1.00 95.69 96 ARG A CA 1
ATOM 753 C C . ARG A 1 96 ? 3.345 -7.096 9.528 1.00 95.69 96 ARG A C 1
ATOM 755 O O . ARG A 1 96 ? 2.511 -7.240 10.418 1.00 95.69 96 ARG A O 1
ATOM 762 N N . THR A 1 97 ? 4.466 -6.399 9.697 1.00 95.88 97 THR A N 1
ATOM 763 C CA . THR A 1 97 ? 4.799 -5.712 10.951 1.00 95.88 97 THR A CA 1
ATOM 764 C C . THR A 1 97 ? 3.743 -4.663 11.295 1.00 95.88 97 THR A C 1
ATOM 766 O O . THR A 1 97 ? 3.293 -4.602 12.439 1.00 95.88 97 THR A O 1
ATOM 769 N N . GLY A 1 98 ? 3.286 -3.882 10.313 1.00 95.00 98 GLY A N 1
ATOM 770 C CA . GLY A 1 98 ? 2.215 -2.900 10.500 1.00 95.00 98 GLY A CA 1
ATOM 771 C C . GLY A 1 98 ? 0.886 -3.514 10.917 1.00 95.00 98 GLY A C 1
ATOM 772 O O . GLY A 1 98 ? 0.213 -2.967 11.786 1.00 95.00 98 GLY A O 1
ATOM 773 N N . GLU A 1 99 ? 0.517 -4.652 10.329 1.00 94.25 99 GLU A N 1
ATOM 774 C CA . GLU A 1 99 ? -0.708 -5.370 10.693 1.00 94.25 99 GLU A CA 1
ATOM 775 C C . GLU A 1 99 ? -0.642 -5.936 12.112 1.00 94.25 99 GLU A C 1
ATOM 777 O O . GLU A 1 99 ? -1.585 -5.764 12.879 1.00 94.25 99 GLU A O 1
ATOM 782 N N . ILE A 1 100 ? 0.475 -6.569 12.483 1.00 95.81 100 ILE A N 1
ATOM 783 C CA . ILE A 1 100 ? 0.645 -7.192 13.805 1.00 95.81 100 ILE A CA 1
ATOM 784 C C . ILE A 1 100 ? 0.689 -6.137 14.916 1.00 95.81 100 ILE A C 1
ATOM 786 O O . ILE A 1 100 ? 0.115 -6.332 15.983 1.00 95.81 100 ILE A O 1
ATOM 790 N N . THR A 1 101 ? 1.385 -5.024 14.679 1.00 96.12 101 THR A N 1
ATOM 791 C CA . THR A 1 101 ? 1.571 -3.960 15.682 1.00 96.12 101 THR A CA 1
ATOM 792 C C . THR A 1 101 ? 0.426 -2.950 15.711 1.00 96.12 101 THR A C 1
ATOM 794 O O . THR A 1 101 ? 0.368 -2.121 16.617 1.00 96.12 101 THR A O 1
ATOM 797 N N . GLY A 1 102 ? -0.457 -2.968 14.707 1.00 94.19 102 GLY A N 1
ATOM 798 C CA . GLY A 1 102 ? -1.460 -1.927 14.487 1.00 94.19 102 GLY A CA 1
ATOM 799 C C . GLY A 1 102 ? -0.874 -0.590 14.011 1.00 94.19 102 GLY A C 1
ATOM 800 O O . GLY A 1 102 ? -1.595 0.401 13.933 1.00 94.19 102 GLY A O 1
ATOM 801 N N . GLN A 1 103 ? 0.419 -0.530 13.675 1.00 95.06 103 GLN A N 1
ATOM 802 C CA . GLN A 1 103 ? 1.124 0.706 13.315 1.00 95.06 103 GLN A CA 1
ATOM 803 C C . GLN A 1 103 ? 1.277 0.879 11.797 1.00 95.06 103 GLN A C 1
ATOM 805 O O . GLN A 1 103 ? 2.346 1.243 11.305 1.00 95.06 103 GLN A O 1
ATOM 810 N N . MET A 1 104 ? 0.201 0.642 11.037 1.00 94.75 104 MET A N 1
ATOM 811 C CA . MET A 1 104 ? 0.230 0.681 9.566 1.00 94.75 104 MET A CA 1
ATOM 812 C C . MET A 1 104 ? 0.739 2.023 9.008 1.00 94.75 104 MET A C 1
ATOM 814 O O . MET A 1 104 ? 1.543 2.046 8.081 1.00 94.75 104 MET A O 1
ATOM 818 N N . SER A 1 105 ? 0.332 3.144 9.614 1.00 93.31 105 SER A N 1
ATOM 819 C CA . SER A 1 105 ? 0.801 4.487 9.234 1.00 93.31 105 SER A CA 1
ATOM 820 C C . SER A 1 105 ? 2.329 4.610 9.307 1.00 93.31 105 SER A C 1
ATOM 822 O O . SER A 1 105 ? 2.970 5.030 8.345 1.00 93.31 105 SER A O 1
ATOM 824 N N . GLN A 1 106 ? 2.928 4.171 10.419 1.00 93.56 106 GLN A N 1
ATOM 825 C CA . GLN A 1 106 ? 4.368 4.289 10.644 1.00 93.56 106 GLN A CA 1
ATOM 826 C C . GLN A 1 106 ? 5.165 3.400 9.687 1.00 93.56 106 GLN A C 1
ATOM 828 O O . GLN A 1 106 ? 6.168 3.837 9.121 1.00 93.56 106 GLN A O 1
ATOM 833 N N . VAL A 1 107 ? 4.718 2.160 9.477 1.00 94.75 107 VAL A N 1
ATOM 834 C CA . VAL A 1 107 ? 5.445 1.232 8.603 1.00 94.75 107 VAL A CA 1
ATOM 835 C C . VAL A 1 107 ? 5.326 1.609 7.125 1.00 94.75 107 VAL A C 1
ATOM 837 O O . VAL A 1 107 ? 6.277 1.410 6.374 1.00 94.75 107 VAL A O 1
ATOM 840 N N . LEU A 1 108 ? 4.206 2.204 6.692 1.00 92.62 108 LEU A N 1
ATOM 841 C CA . LEU A 1 108 ? 4.042 2.690 5.318 1.00 92.62 108 LEU A CA 1
ATOM 842 C C . LEU A 1 108 ? 4.921 3.912 5.028 1.00 92.62 108 LEU A C 1
ATOM 844 O O . LEU A 1 108 ? 5.436 4.032 3.914 1.00 92.62 108 LEU A O 1
ATOM 848 N N . LEU A 1 109 ? 5.149 4.775 6.023 1.00 91.25 109 LEU A N 1
ATOM 849 C CA . LEU A 1 109 ? 6.103 5.881 5.912 1.00 91.25 109 LEU A CA 1
ATOM 850 C C . LEU A 1 109 ? 7.531 5.362 5.695 1.00 91.25 109 LEU A C 1
ATOM 852 O O . LEU A 1 109 ? 8.224 5.829 4.787 1.00 91.25 109 LEU A O 1
ATOM 856 N N . GLU A 1 110 ? 7.949 4.363 6.476 1.00 89.94 110 GLU A N 1
ATOM 857 C CA . GLU A 1 110 ? 9.261 3.725 6.315 1.00 89.94 110 GLU A CA 1
ATOM 858 C C . GLU A 1 110 ? 9.374 3.000 4.966 1.00 89.94 110 GLU A C 1
ATOM 860 O O . GLU A 1 110 ? 10.365 3.143 4.248 1.00 89.94 110 GLU A O 1
ATOM 865 N N . LEU A 1 111 ? 8.318 2.294 4.552 1.00 90.12 111 LEU A N 1
ATOM 866 C CA . LEU A 1 111 ? 8.262 1.639 3.250 1.00 90.12 111 LEU A CA 1
ATOM 867 C C . LEU A 1 111 ? 8.412 2.642 2.098 1.00 90.12 111 LEU A C 1
ATOM 869 O O . LEU A 1 111 ? 9.175 2.403 1.159 1.00 90.12 111 LEU A O 1
ATOM 873 N N . ASN A 1 112 ? 7.716 3.778 2.172 1.00 87.62 112 ASN A N 1
ATOM 874 C CA . ASN A 1 112 ? 7.809 4.832 1.169 1.00 87.62 112 ASN A CA 1
ATOM 875 C C . ASN A 1 112 ? 9.239 5.392 1.082 1.00 87.62 112 ASN A C 1
ATOM 877 O O . ASN A 1 112 ? 9.775 5.539 -0.019 1.00 87.62 112 ASN A O 1
ATOM 881 N N . LYS A 1 113 ? 9.892 5.631 2.226 1.00 86.44 113 LYS A N 1
ATOM 882 C CA . LYS A 1 113 ? 11.299 6.057 2.279 1.00 86.44 113 LYS A CA 1
ATOM 883 C C . LYS A 1 113 ? 12.218 5.040 1.600 1.00 86.44 113 LYS A C 1
ATOM 885 O O . LYS A 1 113 ? 13.024 5.401 0.745 1.00 86.44 113 LYS A O 1
ATOM 890 N N . GLN A 1 114 ? 12.033 3.756 1.877 1.00 85.69 114 GLN A N 1
ATOM 891 C CA . GLN A 1 114 ? 12.867 2.720 1.281 1.00 85.69 114 GLN A CA 1
ATOM 892 C C . GLN A 1 114 ? 12.689 2.583 -0.234 1.00 85.69 114 GLN A C 1
ATOM 894 O O . GLN A 1 114 ? 13.661 2.382 -0.965 1.00 85.69 114 GLN A O 1
ATOM 899 N N . ILE A 1 115 ? 11.460 2.719 -0.739 1.00 84.31 115 ILE A N 1
ATOM 900 C CA . ILE A 1 115 ? 11.201 2.728 -2.187 1.00 84.31 115 ILE A CA 1
ATOM 901 C C . ILE A 1 115 ? 11.936 3.899 -2.858 1.00 84.31 115 ILE A C 1
ATOM 903 O O . ILE A 1 115 ? 12.493 3.739 -3.953 1.00 84.31 115 ILE A O 1
ATOM 907 N N . GLN A 1 116 ? 11.984 5.058 -2.198 1.00 81.69 116 G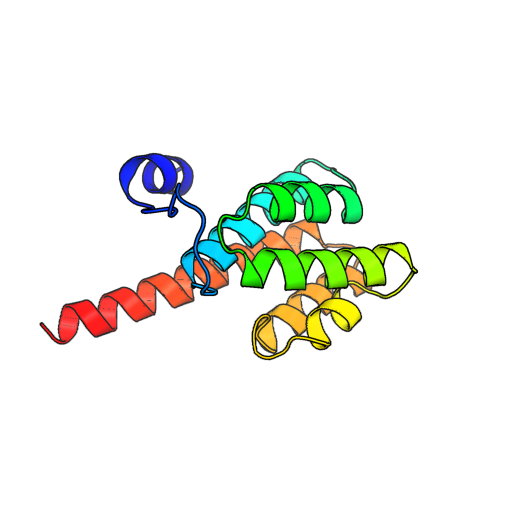LN A N 1
ATOM 908 C CA . GLN A 1 116 ? 12.727 6.226 -2.675 1.00 81.69 116 GLN A CA 1
ATOM 909 C C . GLN A 1 116 ? 14.243 5.976 -2.686 1.00 8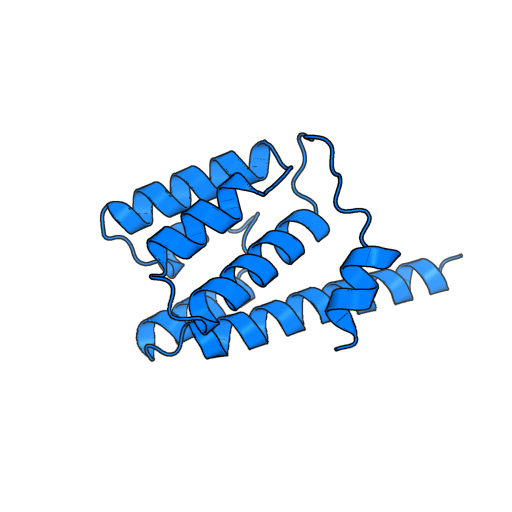1.69 116 GLN A C 1
ATOM 911 O O . GLN A 1 116 ? 14.900 6.290 -3.682 1.00 81.69 116 GLN A O 1
ATOM 916 N N . ASP A 1 117 ? 14.791 5.341 -1.651 1.00 84.12 117 ASP A N 1
ATOM 917 C CA . ASP A 1 117 ? 16.221 5.014 -1.563 1.00 84.12 117 ASP A CA 1
ATOM 918 C C . ASP A 1 117 ? 16.661 4.018 -2.649 1.00 84.12 117 ASP A C 1
ATOM 920 O O . ASP A 1 117 ? 17.702 4.199 -3.300 1.00 84.12 117 ASP A O 1
ATOM 924 N N . VAL A 1 118 ? 15.831 3.007 -2.933 1.00 79.81 118 VAL A N 1
ATOM 925 C CA . VAL A 1 118 ? 16.053 2.063 -4.044 1.00 79.81 118 VAL A CA 1
ATOM 926 C C . VAL A 1 118 ? 16.106 2.806 -5.381 1.00 79.81 118 VAL A C 1
ATOM 928 O O . VAL A 1 118 ? 16.982 2.549 -6.215 1.00 79.81 118 VAL A O 1
ATOM 931 N N . ARG A 1 119 ? 15.209 3.777 -5.592 1.00 77.56 119 ARG A N 1
ATOM 932 C CA . ARG A 1 119 ? 15.212 4.614 -6.799 1.00 77.56 119 ARG A CA 1
ATOM 933 C C . ARG A 1 119 ? 16.466 5.485 -6.883 1.00 77.56 119 ARG A C 1
ATOM 935 O O . ARG A 1 119 ? 17.059 5.586 -7.960 1.00 77.56 119 ARG A O 1
ATOM 942 N N . ALA A 1 120 ? 16.867 6.120 -5.783 1.00 78.56 120 ALA A N 1
ATOM 943 C CA . ALA A 1 120 ? 18.034 6.996 -5.740 1.00 78.56 120 ALA A CA 1
ATOM 944 C C . ALA A 1 120 ? 19.321 6.231 -6.077 1.00 78.56 120 ALA A C 1
ATOM 946 O O . ALA A 1 120 ? 20.109 6.682 -6.912 1.00 78.56 120 ALA A O 1
ATOM 947 N N . THR A 1 121 ? 19.489 5.038 -5.506 1.00 79.44 121 THR A N 1
ATOM 948 C CA . THR A 1 121 ? 20.623 4.150 -5.793 1.00 79.44 121 THR A CA 1
ATOM 949 C C . THR A 1 121 ? 20.647 3.736 -7.262 1.00 79.44 121 THR A C 1
ATOM 951 O O . THR A 1 121 ? 21.675 3.868 -7.925 1.00 79.44 121 THR A O 1
ATOM 954 N N . ARG A 1 122 ? 19.496 3.335 -7.820 1.00 76.75 122 ARG A N 1
ATOM 955 C CA . ARG A 1 122 ? 19.397 2.958 -9.238 1.00 76.75 122 ARG A CA 1
ATOM 956 C C . ARG A 1 122 ? 19.786 4.102 -10.179 1.00 76.75 122 ARG A C 1
ATOM 958 O O . ARG A 1 122 ? 20.442 3.864 -11.188 1.00 76.75 122 ARG A O 1
ATOM 965 N N . ARG A 1 123 ? 19.415 5.344 -9.847 1.00 72.94 123 ARG A N 1
ATOM 966 C CA . ARG A 1 123 ? 19.796 6.533 -10.632 1.00 72.94 123 ARG A CA 1
ATOM 967 C C . ARG A 1 123 ? 21.297 6.809 -10.579 1.00 72.94 123 ARG A C 1
ATOM 969 O O . ARG A 1 123 ? 21.852 7.156 -11.613 1.00 72.94 123 ARG A O 1
ATOM 976 N N . LYS A 1 124 ? 21.940 6.644 -9.416 1.00 72.31 124 LYS A N 1
ATOM 977 C CA . LYS A 1 124 ? 23.394 6.827 -9.269 1.00 72.31 124 LYS A CA 1
ATOM 978 C C . LYS A 1 124 ? 24.169 5.833 -10.131 1.00 72.31 124 LYS A C 1
ATOM 980 O O . LYS A 1 124 ? 25.017 6.256 -10.895 1.00 72.31 124 LYS A O 1
ATOM 985 N N . VAL A 1 125 ? 23.811 4.547 -10.083 1.00 77.50 125 VAL A N 1
ATOM 986 C CA . VAL A 1 125 ? 24.482 3.503 -10.880 1.00 77.50 125 VAL A CA 1
ATOM 987 C C . VAL A 1 125 ? 24.396 3.796 -12.380 1.00 77.50 125 VAL A C 1
ATOM 989 O O . VAL A 1 125 ? 25.403 3.728 -13.070 1.00 77.50 125 VAL A O 1
ATOM 992 N N . ILE A 1 126 ? 23.216 4.173 -12.884 1.00 73.88 126 ILE A N 1
ATOM 993 C CA . ILE A 1 126 ? 23.043 4.503 -14.309 1.00 73.88 126 ILE A CA 1
ATOM 994 C C . ILE A 1 126 ? 23.801 5.789 -14.669 1.00 73.88 126 ILE A C 1
ATOM 996 O O . ILE A 1 126 ? 24.477 5.832 -15.690 1.00 73.88 126 ILE A O 1
ATOM 1000 N N . GLY A 1 127 ? 23.733 6.816 -13.818 1.00 74.38 127 GLY A N 1
ATOM 1001 C CA . GLY A 1 127 ? 24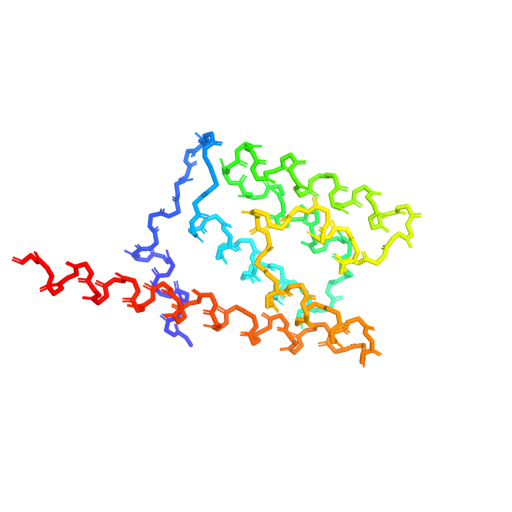.446 8.078 -14.031 1.00 74.38 127 GLY A CA 1
ATOM 1002 C C . GLY A 1 127 ? 25.970 7.969 -13.935 1.00 74.38 127 GLY A C 1
ATOM 1003 O O . GLY A 1 127 ? 26.652 8.867 -14.400 1.00 74.38 127 GLY A O 1
ATOM 1004 N N . SER A 1 128 ? 26.502 6.894 -13.348 1.00 73.38 128 SER A N 1
ATOM 1005 C CA . SER A 1 128 ? 27.941 6.600 -13.308 1.00 73.38 128 SER A CA 1
ATOM 1006 C C . SER A 1 128 ? 28.426 5.731 -14.475 1.00 73.38 128 SER A C 1
ATOM 1008 O O . SER A 1 128 ? 29.629 5.542 -14.618 1.00 73.38 128 SER A O 1
ATOM 1010 N N . LEU A 1 129 ? 27.516 5.177 -15.282 1.00 69.81 129 LEU A N 1
ATOM 1011 C CA . LEU A 1 129 ? 27.825 4.338 -16.450 1.00 69.81 129 LEU A CA 1
ATOM 1012 C C . LEU A 1 129 ? 27.775 5.112 -17.780 1.00 69.81 129 LEU A C 1
ATOM 1014 O O . LEU A 1 129 ? 27.959 4.506 -18.834 1.00 69.81 129 LEU A O 1
ATOM 1018 N N . THR A 1 130 ? 27.501 6.419 -17.734 1.00 48.00 130 THR A N 1
ATOM 1019 C CA . THR A 1 130 ? 27.396 7.318 -18.898 1.00 48.00 130 THR A CA 1
ATOM 1020 C C . THR A 1 130 ? 28.364 8.474 -18.730 1.00 48.00 130 THR A C 1
ATOM 1022 O O . THR A 1 130 ? 28.943 8.896 -19.752 1.00 48.00 130 THR A O 1
#

Secondary structure (DSSP, 8-state):
-HHHHHHHHH-----S-BSS--HHHHHHHHHHHHHHHHTT--HHHHHHHHHHT--BHHHHHHHHHHHHHHHTT--HHHHHHT-TTTS-HHHHHHHHHHHHHS-HHHHHHHHHHHHHHHHHHHHHHHHT--

pLDDT: mean 86.61, std 14.56, range [44.69, 98.44]

Sequence (130 aa):
MAFEDWFITRARVSSKPHRGIGLDDKMTFFHQLSTLVSSGTPLLQALQISAEQNQSIKFRRVLDDVIARVSSGSSLNSAAAAYPNVFQPYWIEVIRTGEITGQMSQVLLELNKQIQDVRATRRKVIGSLT

Radius of gyration: 14.67 Å; chains: 1; bounding box: 41×34×36 Å